Protein AF-X0TTX1-F1 (afdb_monomer_lite)

Organism: NCBI:txid412755

InterPro domains:
  IPR011045 Nitrous oxide reductase, N-terminal [SSF50974] (26-146)
  IPR011964 YVTN beta-propeller repeat [TIGR02276] (103-145)
  IPR015943 WD40/YVTN repeat-like-containing domain superfamily [G3DSA:2.130.10.10] (7-146)
  IPR051200 Multi-functional host-pathogen interaction and enzymatic activity protein [PTHR47197] (26-146)

Structure (mmCIF, N/CA/C/O backbone):
data_AF-X0TTX1-F1
#
_entry.id   AF-X0TTX1-F1
#
loop_
_atom_site.group_PDB
_atom_site.id
_atom_site.type_symbol
_atom_site.label_atom_id
_atom_site.label_alt_id
_atom_site.label_comp_id
_atom_site.label_asym_id
_atom_site.label_entity_id
_atom_site.label_seq_id
_atom_site.pdbx_PDB_ins_code
_atom_site.Cartn_x
_atom_site.Cartn_y
_atom_site.Cartn_z
_atom_site.occupancy
_atom_site.B_iso_or_equiv
_atom_site.auth_seq_id
_atom_site.auth_comp_id
_atom_site.auth_asym_id
_atom_site.auth_atom_id
_atom_site.pdbx_PDB_model_num
ATOM 1 N N . MET A 1 1 ? -33.472 54.114 81.944 1.00 47.56 1 MET A N 1
ATOM 2 C CA . MET A 1 1 ? -32.483 53.091 81.540 1.00 47.56 1 MET A CA 1
ATOM 3 C C . MET A 1 1 ? -33.074 52.284 80.393 1.00 47.56 1 MET A C 1
ATOM 5 O O . MET A 1 1 ? -33.965 51.485 80.643 1.00 47.56 1 MET A O 1
ATOM 9 N N . LYS A 1 2 ? -32.675 52.541 79.142 1.00 41.47 2 LYS A N 1
ATOM 10 C CA . LYS A 1 2 ? -33.008 51.685 77.991 1.00 41.47 2 LYS A CA 1
ATOM 11 C C . LYS A 1 2 ? -31.792 51.628 77.066 1.00 41.47 2 LYS A C 1
ATOM 13 O O . LYS A 1 2 ? -31.245 52.664 76.710 1.00 41.47 2 LYS A O 1
ATOM 18 N N . SER A 1 3 ? -31.359 50.399 76.811 1.00 39.56 3 SER A N 1
ATOM 19 C CA . SER A 1 3 ? -30.163 49.985 76.078 1.00 39.56 3 SER A CA 1
ATOM 20 C C . SER A 1 3 ? -30.459 49.856 74.577 1.00 39.56 3 SER A C 1
ATOM 22 O O . SER A 1 3 ? -31.577 49.501 74.207 1.00 39.56 3 SER A O 1
ATOM 24 N N . LEU A 1 4 ? -29.457 50.141 73.741 1.00 45.44 4 LEU A N 1
ATOM 25 C CA . LEU A 1 4 ? -29.436 49.922 72.291 1.00 45.44 4 LEU A CA 1
ATOM 26 C C . LEU A 1 4 ? -28.948 48.498 71.982 1.00 45.44 4 LEU A C 1
ATOM 28 O O . LEU A 1 4 ? -28.041 47.995 72.641 1.00 45.44 4 LEU A O 1
ATOM 32 N N . THR A 1 5 ? -29.484 47.867 70.940 1.00 48.44 5 THR A N 1
ATOM 33 C CA . THR A 1 5 ? -28.865 46.690 70.305 1.00 48.44 5 THR A CA 1
ATOM 34 C C . THR A 1 5 ? -29.208 46.682 68.816 1.00 48.44 5 THR A C 1
ATOM 36 O O . THR A 1 5 ? -30.375 46.756 68.439 1.00 48.44 5 THR A O 1
ATOM 39 N N . SER A 1 6 ? -28.170 46.666 67.977 1.00 42.75 6 SER A N 1
ATOM 40 C CA . SER A 1 6 ? -28.239 46.664 66.511 1.00 42.75 6 SER A CA 1
ATOM 41 C C . SER A 1 6 ? -28.724 45.321 65.961 1.00 42.75 6 SER A C 1
ATOM 43 O O . SER A 1 6 ? -28.370 44.274 66.497 1.00 42.75 6 SER A O 1
ATOM 45 N N . VAL A 1 7 ? -29.465 45.347 64.849 1.00 39.34 7 VAL A N 1
ATOM 46 C CA . VAL A 1 7 ? -29.840 44.151 64.075 1.00 39.34 7 VAL A CA 1
ATOM 47 C C . VAL A 1 7 ? -29.141 44.186 62.715 1.00 39.34 7 VAL A C 1
ATOM 49 O O . VAL A 1 7 ? -29.055 45.231 62.072 1.00 39.34 7 VAL A O 1
ATOM 52 N N . ALA A 1 8 ? -28.589 43.033 62.341 1.00 38.38 8 ALA A N 1
ATOM 53 C CA . ALA A 1 8 ? -27.710 42.791 61.206 1.00 38.38 8 ALA A CA 1
ATOM 54 C C . ALA A 1 8 ? -28.407 42.860 59.833 1.00 38.38 8 ALA A C 1
ATOM 56 O O . ALA A 1 8 ? -29.599 42.589 59.696 1.00 38.38 8 ALA A O 1
ATOM 57 N N . VAL A 1 9 ? -27.607 43.173 58.811 1.00 38.62 9 VAL A N 1
ATOM 58 C CA . VAL A 1 9 ? -27.956 43.137 57.386 1.00 38.62 9 VAL A CA 1
ATOM 59 C C . VAL A 1 9 ? -27.937 41.685 56.899 1.00 38.62 9 VAL A C 1
ATOM 61 O O . VAL A 1 9 ? -26.907 41.022 57.000 1.00 38.62 9 VAL A O 1
ATOM 64 N N . ALA A 1 10 ? -29.043 41.202 56.332 1.00 38.06 10 ALA A N 1
ATOM 65 C CA . ALA A 1 10 ? -29.069 39.975 55.537 1.00 38.06 10 ALA A CA 1
ATOM 66 C C . ALA A 1 10 ? -29.173 40.356 54.053 1.00 38.06 10 ALA A C 1
ATOM 68 O O . ALA A 1 10 ? -30.170 40.928 53.617 1.00 38.06 10 ALA A O 1
ATOM 69 N N . LEU A 1 11 ? -28.107 40.081 53.300 1.00 37.88 11 LEU A N 1
ATOM 70 C CA . LEU A 1 11 ? -28.007 40.319 51.863 1.00 37.88 11 LEU A CA 1
ATOM 71 C C . LEU A 1 11 ? -28.718 39.170 51.127 1.00 37.88 11 LEU A C 1
ATOM 73 O O . LEU A 1 11 ? -28.281 38.022 51.194 1.00 37.88 11 LEU A O 1
ATOM 77 N N . THR A 1 12 ? -29.833 39.459 50.462 1.00 42.81 12 THR A N 1
ATOM 78 C CA . THR A 1 12 ? -30.566 38.499 49.627 1.00 42.81 12 THR A CA 1
ATOM 79 C C . THR A 1 12 ? -29.818 38.260 48.314 1.00 42.81 12 THR A C 1
ATOM 81 O O . THR A 1 12 ? -29.568 39.182 47.541 1.00 42.81 12 THR A O 1
ATOM 84 N N . THR A 1 13 ? -29.444 37.009 48.056 1.00 42.66 13 THR A N 1
ATOM 85 C CA . THR A 1 13 ? -28.813 36.566 46.808 1.00 42.66 13 THR A CA 1
ATOM 86 C C . THR A 1 13 ? -29.834 36.544 45.667 1.00 42.66 13 THR A C 1
ATOM 88 O O . THR A 1 13 ? -30.881 35.906 45.767 1.00 42.66 13 THR A O 1
ATOM 91 N N . VAL A 1 14 ? -29.526 37.228 44.561 1.00 41.78 14 VAL A N 1
ATOM 92 C CA . VAL A 1 14 ? -30.321 37.204 43.324 1.00 41.78 14 VAL A CA 1
ATOM 93 C C . VAL A 1 14 ? -29.504 36.557 42.205 1.00 41.78 14 VAL A C 1
ATOM 95 O O . VAL A 1 14 ? -28.439 37.041 41.844 1.00 41.78 14 VAL A O 1
ATOM 98 N N . ALA A 1 15 ? -30.048 35.437 41.723 1.00 39.78 15 ALA A N 1
ATOM 99 C CA . ALA A 1 15 ? -29.971 34.829 40.393 1.00 39.78 15 ALA A CA 1
ATOM 100 C C . ALA A 1 15 ? -28.657 34.902 39.584 1.00 39.78 15 ALA A C 1
ATOM 102 O O . ALA A 1 15 ? -28.297 35.924 39.010 1.00 39.78 15 ALA A O 1
ATOM 103 N N . LEU A 1 16 ? -28.045 33.720 39.444 1.00 46.38 16 LEU A N 1
ATOM 104 C CA . LEU A 1 16 ? -27.602 33.105 38.186 1.00 46.38 16 LEU A CA 1
ATOM 105 C C . LEU A 1 16 ? -27.308 34.082 37.027 1.00 46.38 16 LEU A C 1
ATOM 107 O O . LEU A 1 16 ? -28.199 34.418 36.249 1.00 46.38 16 LEU A O 1
ATOM 111 N N . VAL A 1 17 ? -26.036 34.441 36.843 1.00 44.56 17 VAL A N 1
ATOM 112 C CA . VAL A 1 17 ? -25.547 34.855 35.523 1.00 44.56 17 VAL A CA 1
ATOM 113 C C . VAL A 1 17 ? -24.769 33.684 34.943 1.00 44.56 17 VAL A C 1
ATOM 115 O O . VAL A 1 17 ? -23.875 33.130 35.577 1.00 44.56 17 VAL A O 1
ATOM 118 N N . ALA A 1 18 ? -25.244 33.279 33.772 1.00 43.34 18 ALA A N 1
ATOM 119 C CA . ALA A 1 18 ? -24.929 32.087 33.015 1.00 43.34 18 ALA A CA 1
ATOM 120 C C . ALA A 1 18 ? -23.457 31.661 33.042 1.00 43.34 18 ALA A C 1
ATOM 122 O O . ALA A 1 18 ? -22.539 32.457 32.850 1.00 43.34 18 ALA A O 1
ATOM 123 N N . SER A 1 19 ? -23.276 30.347 33.175 1.00 51.94 19 SER A N 1
ATOM 124 C CA . SER A 1 19 ? -22.100 29.615 32.734 1.00 51.94 19 SER A CA 1
ATOM 125 C C . SER A 1 19 ? -21.726 30.037 31.314 1.00 51.94 19 SER A C 1
ATOM 127 O O . SER A 1 19 ? -22.314 29.571 30.343 1.00 51.94 19 SER A O 1
ATOM 129 N N . LEU A 1 20 ? -20.718 30.891 31.191 1.00 45.16 20 LEU A N 1
ATOM 130 C CA . LEU A 1 20 ? -19.905 30.951 29.990 1.00 45.16 20 LEU A CA 1
ATOM 131 C C . LEU A 1 20 ? -18.584 30.270 30.330 1.00 45.16 20 LEU A C 1
ATOM 133 O O . LEU A 1 20 ? -17.553 30.909 30.517 1.00 45.16 20 LEU A O 1
ATOM 137 N N . VAL A 1 21 ? -18.630 28.942 30.450 1.00 52.94 21 VAL A N 1
ATOM 138 C CA . VAL A 1 21 ? -17.424 28.166 30.176 1.00 52.94 21 VAL A CA 1
ATOM 139 C C . VAL A 1 21 ? -17.223 28.356 28.680 1.00 52.94 21 VAL A C 1
ATOM 141 O O . VAL A 1 21 ? -17.900 27.715 27.879 1.00 52.94 21 VAL A O 1
ATOM 144 N N . LEU A 1 22 ? -16.379 29.323 28.303 1.00 51.75 22 LEU A N 1
ATOM 145 C CA . LEU A 1 22 ? -15.793 29.332 26.971 1.00 51.75 22 LEU A CA 1
ATOM 146 C C . LEU A 1 22 ? -15.274 27.914 26.763 1.00 51.75 22 LEU A C 1
ATOM 148 O O . LEU A 1 22 ? -14.430 27.450 27.529 1.00 51.75 22 LEU A O 1
ATOM 152 N N . THR A 1 23 ? -15.845 27.208 25.794 1.00 57.31 23 THR A N 1
ATOM 153 C CA . THR A 1 23 ? -15.354 25.909 25.358 1.00 57.31 23 THR A CA 1
ATOM 154 C C . THR A 1 23 ? -13.871 26.076 25.074 1.00 57.31 23 THR A C 1
ATOM 156 O O . THR A 1 23 ? -13.499 26.722 24.093 1.00 57.31 23 THR A O 1
ATOM 159 N N . ALA A 1 24 ? -13.026 25.550 25.960 1.00 59.62 24 ALA A N 1
ATOM 160 C CA . ALA A 1 24 ? -11.633 25.342 25.641 1.00 59.62 24 ALA A CA 1
ATOM 161 C C . ALA A 1 24 ? -11.643 24.448 24.402 1.00 59.62 24 ALA A C 1
ATOM 163 O O . ALA A 1 24 ? -12.074 23.296 24.465 1.00 59.62 24 ALA A O 1
ATOM 164 N N . SER A 1 25 ? -11.266 25.014 23.257 1.00 66.88 25 SER A N 1
ATOM 165 C CA . SER A 1 25 ? -10.868 24.223 22.104 1.00 66.88 25 SER A CA 1
ATOM 166 C C . SER A 1 25 ? -9.688 23.399 22.592 1.00 66.88 25 SER A C 1
ATOM 168 O O . SER A 1 25 ? -8.589 23.935 22.714 1.00 66.88 25 SER A O 1
ATOM 170 N N . ALA A 1 26 ? -9.933 22.150 22.984 1.00 78.88 26 ALA A N 1
ATOM 171 C CA . ALA A 1 26 ? -8.867 21.252 23.384 1.00 78.88 26 ALA A CA 1
ATOM 172 C C . ALA A 1 26 ? -7.864 21.203 22.229 1.00 78.88 26 ALA A C 1
ATOM 174 O O . ALA A 1 26 ? -8.250 20.966 21.081 1.00 78.88 26 ALA A O 1
ATOM 175 N N . GLU A 1 27 ? -6.600 21.511 22.511 1.00 87.12 27 GLU A N 1
ATOM 176 C CA . GLU A 1 27 ? -5.562 21.393 21.497 1.00 87.12 27 GLU A CA 1
ATOM 177 C C . GLU A 1 27 ? -5.500 19.935 21.031 1.00 87.12 27 GLU A C 1
ATOM 179 O O . GLU A 1 27 ? -5.602 19.037 21.874 1.00 87.12 27 GLU A O 1
ATOM 184 N N . PRO A 1 28 ? -5.335 19.668 19.725 1.00 87.75 28 PRO A N 1
ATOM 185 C CA . PRO A 1 28 ? -5.141 18.311 19.242 1.00 87.75 28 PRO A CA 1
ATOM 186 C C . PRO A 1 28 ? -3.975 17.662 19.992 1.00 87.75 28 PRO A C 1
ATOM 188 O O . PRO A 1 28 ? -2.859 18.177 19.974 1.00 87.75 28 PRO A O 1
ATOM 191 N N . GLN A 1 29 ? -4.239 16.547 20.669 1.00 89.56 29 GLN A N 1
ATOM 192 C CA . GLN A 1 29 ? -3.216 15.752 21.342 1.00 89.56 29 GLN A CA 1
ATOM 193 C C . GLN A 1 29 ? -3.033 14.433 20.596 1.00 89.56 29 GLN A C 1
ATOM 195 O O . GLN A 1 29 ? -4.000 13.852 20.100 1.00 89.56 29 GLN A O 1
ATOM 200 N N . VAL A 1 30 ? -1.795 13.941 20.555 1.00 91.56 30 VAL A N 1
ATOM 201 C CA . VAL A 1 30 ? -1.524 12.554 20.168 1.00 91.56 30 VAL A CA 1
ATOM 202 C C . VAL A 1 30 ? -2.058 11.661 21.283 1.00 91.56 30 VAL A C 1
ATOM 204 O O . VAL A 1 30 ? -1.590 11.741 22.416 1.00 91.56 30 VAL A O 1
ATOM 207 N N . ILE A 1 31 ? -3.064 10.847 20.969 1.00 90.75 31 ILE A N 1
ATOM 208 C CA . ILE A 1 31 ? -3.695 9.941 21.941 1.00 90.75 31 ILE A CA 1
ATOM 209 C C . ILE A 1 31 ? -3.088 8.539 21.917 1.00 90.75 31 ILE A C 1
ATOM 211 O O . ILE A 1 31 ? -3.181 7.824 22.909 1.00 90.75 31 ILE A O 1
ATOM 215 N N . ASP A 1 32 ? -2.481 8.159 20.793 1.00 91.69 32 ASP A N 1
ATOM 216 C CA . ASP A 1 32 ? -1.845 6.863 20.598 1.00 91.69 32 ASP A CA 1
ATOM 217 C C . ASP A 1 32 ? -0.850 6.930 19.430 1.00 91.69 32 ASP A C 1
ATOM 219 O O . ASP A 1 32 ? -0.934 7.820 18.578 1.00 91.69 32 ASP A O 1
ATOM 223 N N . THR A 1 33 ? 0.103 6.002 19.395 1.00 92.06 33 THR A N 1
ATOM 224 C CA . THR A 1 33 ? 1.055 5.828 18.293 1.00 92.06 33 THR A CA 1
ATOM 225 C C . THR A 1 33 ? 1.092 4.371 17.871 1.00 92.06 33 THR A C 1
ATOM 227 O O . THR A 1 33 ? 1.447 3.497 18.656 1.00 92.06 33 THR A O 1
ATOM 230 N N . ILE A 1 34 ? 0.804 4.122 16.596 1.00 94.44 34 ILE A N 1
ATOM 231 C CA . ILE A 1 34 ? 0.953 2.797 15.996 1.00 94.44 34 ILE A CA 1
ATOM 232 C C . ILE A 1 34 ? 2.359 2.708 15.413 1.00 94.44 34 ILE A C 1
ATOM 234 O O . ILE A 1 34 ? 2.705 3.465 14.506 1.00 94.44 34 ILE A O 1
ATOM 238 N N . THR A 1 35 ? 3.175 1.805 15.952 1.00 92.25 35 THR A N 1
ATOM 239 C CA . THR A 1 35 ? 4.532 1.558 15.454 1.00 92.25 35 THR A CA 1
ATOM 240 C C . THR A 1 35 ? 4.541 0.425 14.430 1.00 92.25 35 THR A C 1
ATOM 242 O O . THR A 1 35 ? 3.857 -0.582 14.608 1.00 92.25 35 THR A O 1
ATOM 245 N N . LEU A 1 36 ? 5.338 0.586 13.371 1.00 94.75 36 LEU A N 1
ATOM 246 C CA . LEU A 1 36 ? 5.681 -0.479 12.421 1.00 94.75 36 LEU A CA 1
ATOM 247 C C . LEU A 1 36 ? 7.052 -1.102 12.751 1.00 94.75 36 LEU A C 1
ATOM 249 O O . LEU A 1 36 ? 7.701 -1.674 11.886 1.00 94.75 36 LEU A O 1
ATOM 253 N N . GLY A 1 37 ? 7.519 -0.969 13.996 1.00 90.88 37 GLY A N 1
ATOM 254 C CA . GLY A 1 37 ? 8.881 -1.340 14.381 1.00 90.88 37 GLY A CA 1
ATOM 255 C C . GLY A 1 37 ? 9.892 -0.274 13.955 1.00 90.88 37 GLY A C 1
ATOM 256 O O . GLY A 1 37 ? 9.624 0.919 14.091 1.00 90.88 37 GLY A O 1
ATOM 257 N N . GLU A 1 38 ? 11.046 -0.714 13.451 1.00 92.75 38 GLU A N 1
ATOM 258 C CA . GLU A 1 38 ? 12.116 0.156 12.928 1.00 92.75 38 GLU A CA 1
ATOM 259 C C . GLU A 1 38 ? 11.890 0.555 11.452 1.00 92.75 38 GLU A C 1
ATOM 261 O O . GLU A 1 38 ? 12.700 1.268 10.851 1.00 92.75 38 GLU A O 1
ATOM 266 N N . ASP A 1 39 ? 10.783 0.101 10.860 1.00 94.56 39 ASP A N 1
ATOM 267 C CA . ASP A 1 39 ? 10.446 0.349 9.466 1.00 94.56 39 ASP A CA 1
ATOM 268 C C . ASP A 1 39 ? 10.095 1.809 9.188 1.00 94.56 39 ASP A C 1
ATOM 270 O O . ASP A 1 3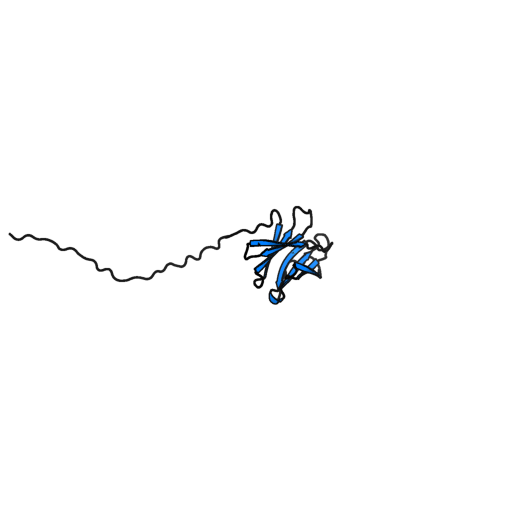9 ? 9.663 2.574 10.052 1.00 94.56 39 ASP A O 1
ATOM 274 N N . ILE A 1 40 ? 10.260 2.200 7.924 1.00 94.12 40 ILE A N 1
ATOM 275 C CA . ILE A 1 40 ? 10.113 3.594 7.502 1.00 94.12 40 ILE A CA 1
ATOM 276 C C . ILE A 1 40 ? 8.768 3.766 6.783 1.00 94.12 40 ILE A C 1
ATOM 278 O O . ILE A 1 40 ? 8.668 3.383 5.612 1.00 94.12 40 ILE A O 1
ATOM 282 N N . PRO A 1 41 ? 7.737 4.355 7.421 1.00 96.12 41 PRO A N 1
ATOM 283 C CA . PRO A 1 41 ? 6.489 4.699 6.748 1.00 96.12 41 PRO A CA 1
ATOM 284 C C . PRO A 1 41 ? 6.666 5.923 5.835 1.00 96.12 41 PRO A C 1
ATOM 286 O O . PRO A 1 41 ? 7.383 6.868 6.163 1.00 96.12 41 PRO A O 1
ATOM 289 N N . TYR A 1 42 ? 5.970 5.936 4.697 1.00 95.38 42 TYR A N 1
ATOM 290 C CA . TYR A 1 42 ? 5.997 7.042 3.728 1.00 95.38 42 TYR A CA 1
ATOM 291 C C . TYR A 1 42 ? 4.674 7.793 3.608 1.00 95.38 42 TYR A C 1
ATOM 293 O O . TYR A 1 42 ? 4.660 9.020 3.521 1.00 95.38 42 TYR A O 1
ATOM 301 N N . ASN A 1 43 ? 3.561 7.069 3.523 1.00 97.56 43 ASN A N 1
ATOM 302 C CA . ASN A 1 43 ? 2.249 7.632 3.236 1.00 97.56 43 ASN A CA 1
ATOM 303 C C . ASN A 1 43 ? 1.152 6.739 3.823 1.00 97.56 43 ASN A C 1
ATOM 305 O O . ASN A 1 43 ? 1.408 5.581 4.152 1.00 97.56 43 ASN A O 1
ATOM 309 N N . VAL A 1 44 ? -0.054 7.286 3.966 1.00 97.94 44 VAL A N 1
ATOM 310 C CA . VAL A 1 44 ? -1.174 6.634 4.642 1.00 97.94 44 VAL A CA 1
ATOM 311 C C . VAL A 1 44 ? -2.497 6.977 3.965 1.00 97.94 44 VAL A C 1
ATOM 313 O O . VAL A 1 44 ? -2.723 8.120 3.571 1.00 97.94 44 VAL A O 1
ATOM 316 N N . ALA A 1 45 ? -3.394 6.000 3.870 1.00 98.44 45 ALA A N 1
ATOM 317 C CA . ALA A 1 45 ? -4.776 6.205 3.453 1.00 98.44 45 ALA A CA 1
ATOM 318 C C . ALA A 1 45 ? -5.720 5.317 4.269 1.00 98.44 45 ALA A C 1
ATOM 320 O O . ALA A 1 45 ? -5.377 4.191 4.617 1.00 98.44 45 ALA A O 1
ATOM 321 N N . ALA A 1 46 ? -6.919 5.813 4.567 1.00 98.31 46 ALA A N 1
ATOM 322 C CA . ALA A 1 46 ? -7.921 5.088 5.341 1.00 98.31 46 ALA A CA 1
ATOM 323 C C . ALA A 1 46 ? -9.109 4.684 4.463 1.00 98.31 46 ALA A C 1
ATOM 325 O O . ALA A 1 46 ? -9.567 5.470 3.631 1.00 98.31 46 ALA A O 1
ATOM 326 N N . ASN A 1 47 ? -9.643 3.487 4.695 1.00 98.38 47 ASN A N 1
ATOM 327 C CA . ASN A 1 47 ? -10.961 3.088 4.235 1.00 98.38 47 ASN A CA 1
ATOM 328 C C . ASN A 1 47 ? -11.964 3.180 5.401 1.00 98.38 47 ASN A C 1
ATOM 330 O O . ASN A 1 47 ? -12.035 2.264 6.226 1.00 98.38 47 ASN A O 1
ATOM 334 N N . PRO A 1 48 ? -12.782 4.245 5.473 1.00 96.69 48 PRO A N 1
ATOM 335 C CA . PRO A 1 48 ? -13.747 4.407 6.557 1.00 96.69 48 PRO A CA 1
ATOM 336 C C . PRO A 1 48 ? -14.889 3.379 6.521 1.00 96.69 48 PRO A C 1
ATOM 338 O O . PRO A 1 48 ? -15.596 3.240 7.513 1.00 96.69 48 PRO A O 1
ATOM 341 N N . GLN A 1 49 ? -15.097 2.659 5.410 1.00 97.88 49 GLN A N 1
ATOM 342 C CA . GLN A 1 49 ? -16.127 1.615 5.328 1.00 97.88 49 GLN A CA 1
ATOM 343 C C . GLN A 1 49 ? -15.674 0.288 5.952 1.00 97.88 49 GLN A C 1
ATOM 345 O O . GLN A 1 49 ? -16.519 -0.509 6.352 1.00 97.88 49 GLN A O 1
ATOM 350 N N . THR A 1 50 ? -14.362 0.052 6.053 1.00 97.81 50 THR A N 1
ATOM 351 C CA . THR A 1 50 ? -13.796 -1.195 6.595 1.00 97.81 50 THR A CA 1
ATOM 352 C C . THR A 1 50 ? -12.998 -0.998 7.885 1.00 97.81 50 THR A C 1
ATOM 354 O O . THR A 1 50 ? -12.560 -1.986 8.463 1.00 97.81 50 THR A O 1
ATOM 357 N N . ASN A 1 51 ? -12.826 0.246 8.357 1.00 97.62 51 ASN A N 1
ATOM 358 C CA . ASN A 1 51 ? -11.936 0.609 9.474 1.00 97.62 51 ASN A CA 1
ATOM 359 C C . ASN A 1 51 ? -10.478 0.168 9.261 1.00 97.62 51 ASN A C 1
ATOM 361 O O . ASN A 1 51 ? -9.744 -0.075 10.217 1.00 97.62 51 ASN A O 1
ATOM 365 N N . LEU A 1 52 ? -10.055 0.059 8.000 1.00 98.44 52 LEU A N 1
ATOM 366 C CA . LEU A 1 52 ? -8.680 -0.275 7.662 1.00 98.44 52 LEU A CA 1
ATOM 367 C C . LEU A 1 52 ? -7.902 0.982 7.290 1.00 98.44 52 LEU A C 1
ATOM 369 O O . LEU A 1 52 ? -8.374 1.834 6.536 1.00 98.44 52 LEU A O 1
ATOM 373 N N . VAL A 1 53 ? -6.683 1.072 7.798 1.00 98.50 53 VAL A N 1
ATOM 374 C CA . VAL A 1 53 ? -5.686 2.074 7.440 1.00 98.50 53 VAL A CA 1
ATOM 375 C C . VAL A 1 53 ? -4.545 1.359 6.734 1.00 98.50 53 VAL A C 1
ATOM 377 O O . VAL A 1 53 ? -4.035 0.352 7.212 1.00 98.50 53 VAL A O 1
ATOM 380 N N . TYR A 1 54 ? -4.144 1.880 5.585 1.00 98.62 54 TYR A N 1
ATOM 381 C CA . TYR A 1 54 ? -3.083 1.328 4.762 1.00 98.62 54 TYR A CA 1
ATOM 382 C C . TYR A 1 54 ? -1.896 2.281 4.783 1.00 98.62 54 TYR A C 1
ATOM 384 O O . TYR A 1 54 ? -2.055 3.464 4.476 1.00 98.62 54 TYR A O 1
ATOM 392 N N . VAL A 1 55 ? -0.715 1.776 5.130 1.00 98.56 55 VAL A N 1
ATOM 393 C CA . VAL A 1 55 ? 0.521 2.563 5.214 1.00 98.56 55 VAL A CA 1
ATOM 394 C C . VAL A 1 55 ? 1.556 1.966 4.281 1.00 98.56 55 VAL A C 1
ATOM 396 O O . VAL A 1 55 ? 1.928 0.809 4.424 1.00 98.56 55 VAL A O 1
ATOM 399 N N . THR A 1 56 ? 2.055 2.748 3.334 1.00 97.81 56 THR A N 1
ATOM 400 C CA . THR A 1 56 ? 3.208 2.335 2.527 1.00 97.81 56 THR A CA 1
ATOM 401 C C . THR A 1 56 ? 4.471 2.464 3.362 1.00 97.81 56 THR A C 1
ATOM 403 O O . THR A 1 56 ? 4.728 3.552 3.887 1.00 97.81 56 THR A O 1
ATOM 406 N N . ALA A 1 57 ? 5.272 1.410 3.446 1.00 96.25 57 ALA A N 1
ATOM 407 C CA . ALA A 1 57 ? 6.471 1.384 4.269 1.00 96.25 57 ALA A CA 1
ATOM 408 C C . ALA A 1 57 ? 7.634 0.664 3.579 1.00 96.25 57 ALA A C 1
ATOM 410 O O . ALA A 1 57 ? 7.459 -0.072 2.603 1.00 96.25 57 ALA A O 1
ATOM 411 N N . ARG A 1 58 ? 8.840 0.919 4.086 1.00 93.56 58 ARG A N 1
ATOM 412 C CA . ARG A 1 58 ? 10.056 0.177 3.761 1.00 93.56 58 ARG A CA 1
ATOM 413 C C . ARG A 1 58 ? 10.419 -0.729 4.925 1.00 93.56 58 ARG A C 1
ATOM 415 O O . ARG A 1 58 ? 10.580 -0.219 6.031 1.00 93.56 58 ARG A O 1
ATOM 422 N N . ASP A 1 59 ? 10.643 -1.999 4.615 1.00 93.25 59 ASP A N 1
ATOM 423 C CA . ASP A 1 59 ? 11.236 -2.961 5.539 1.00 93.25 59 ASP A CA 1
ATOM 424 C C . ASP A 1 59 ? 12.749 -2.706 5.604 1.00 93.25 59 ASP A C 1
ATOM 426 O O . ASP A 1 59 ? 13.449 -2.754 4.580 1.00 93.25 59 ASP A O 1
ATOM 430 N N . VAL A 1 60 ? 13.249 -2.322 6.779 1.00 90.88 60 VAL A N 1
ATOM 431 C CA . VAL A 1 60 ? 14.679 -2.024 6.963 1.00 90.88 60 VAL A CA 1
ATOM 432 C C . VAL A 1 60 ? 15.510 -3.273 7.251 1.00 90.88 60 VAL A C 1
ATOM 434 O O . VAL A 1 60 ? 16.707 -3.275 6.945 1.00 90.88 60 VAL A O 1
ATOM 437 N N . ASP A 1 61 ? 14.880 -4.335 7.750 1.00 90.12 61 ASP A N 1
ATOM 438 C CA . ASP A 1 61 ? 15.528 -5.574 8.177 1.00 90.12 61 ASP A CA 1
ATOM 439 C C . ASP A 1 61 ? 15.649 -6.589 7.028 1.00 90.12 61 ASP A C 1
ATOM 441 O O . ASP A 1 61 ? 16.639 -7.321 6.939 1.00 90.12 61 ASP A O 1
ATOM 445 N N . ALA A 1 62 ? 14.703 -6.593 6.084 1.00 84.94 62 ALA A N 1
ATOM 446 C CA . ALA A 1 62 ? 14.714 -7.461 4.901 1.00 84.94 62 ALA A CA 1
ATOM 447 C C . ALA A 1 62 ? 15.724 -7.034 3.816 1.00 84.94 62 ALA A C 1
ATOM 449 O O . ALA A 1 62 ? 15.887 -7.710 2.796 1.00 84.94 62 ALA A O 1
ATOM 450 N N . GLY A 1 63 ? 16.440 -5.931 4.037 1.00 76.06 63 GLY A N 1
ATOM 451 C CA . GLY A 1 63 ? 17.498 -5.440 3.163 1.00 76.06 63 GLY A CA 1
ATOM 452 C C . GLY A 1 63 ? 17.080 -4.281 2.258 1.00 76.06 63 GLY A C 1
ATOM 453 O O . GLY A 1 63 ? 15.991 -3.711 2.329 1.00 76.06 63 GLY A O 1
ATOM 454 N N . ALA A 1 64 ? 18.011 -3.845 1.410 1.00 75.81 64 ALA A N 1
ATOM 455 C CA . ALA A 1 64 ? 17.789 -2.678 0.567 1.00 75.81 64 ALA A CA 1
ATOM 456 C C . ALA A 1 64 ? 16.706 -2.947 -0.489 1.00 75.81 64 ALA A C 1
ATOM 458 O O . ALA A 1 64 ? 16.848 -3.833 -1.326 1.00 75.81 64 ALA A O 1
ATOM 459 N N . GLY A 1 65 ? 15.668 -2.107 -0.498 1.00 78.75 65 GLY A N 1
ATOM 460 C CA . GLY A 1 65 ? 14.669 -2.087 -1.564 1.00 78.75 65 GLY A CA 1
ATOM 461 C C . GLY A 1 65 ? 13.440 -2.970 -1.342 1.00 78.75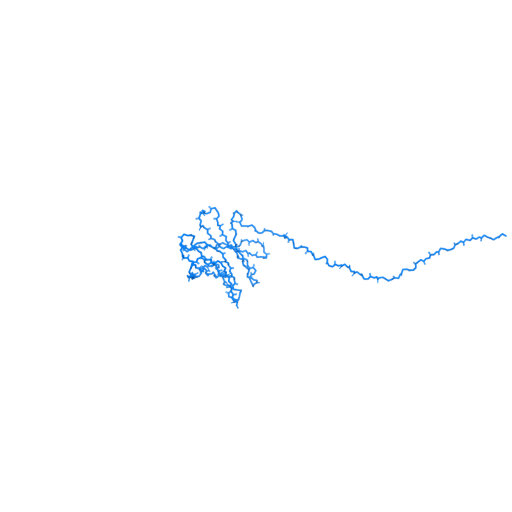 65 GLY A C 1
ATOM 462 O O . GLY A 1 65 ? 12.691 -3.165 -2.301 1.00 78.75 65 GLY A O 1
ATOM 463 N N . VAL A 1 66 ? 13.226 -3.472 -0.121 1.00 89.25 66 VAL A N 1
ATOM 464 C CA . VAL A 1 66 ? 12.002 -4.189 0.256 1.00 89.25 66 VAL A CA 1
ATOM 465 C C . VAL A 1 66 ? 10.966 -3.192 0.766 1.00 89.25 66 VAL A C 1
ATOM 467 O O . VAL A 1 66 ? 11.211 -2.428 1.698 1.00 89.25 66 VAL A O 1
ATOM 470 N N . TYR A 1 67 ? 9.808 -3.174 0.116 1.00 93.50 67 TYR A N 1
ATOM 471 C CA . TYR A 1 67 ? 8.720 -2.257 0.421 1.00 93.50 67 TYR A CA 1
ATOM 472 C C . TYR A 1 67 ? 7.392 -2.997 0.431 1.00 93.50 67 TYR A C 1
ATOM 474 O O . TYR A 1 67 ? 7.187 -3.969 -0.301 1.00 93.50 67 TYR A O 1
ATOM 482 N N . TYR A 1 68 ? 6.472 -2.495 1.239 1.00 96.00 68 TYR A N 1
ATOM 483 C CA . TYR A 1 68 ? 5.201 -3.148 1.483 1.00 96.00 68 TYR A CA 1
ATOM 484 C C . TYR A 1 68 ? 4.109 -2.131 1.832 1.00 96.00 68 TYR A C 1
ATOM 486 O O . TYR A 1 68 ? 4.361 -0.930 1.980 1.00 96.00 68 TYR A O 1
ATOM 494 N N . VAL A 1 69 ? 2.879 -2.624 1.961 1.00 98.25 69 VAL A N 1
ATOM 495 C CA . VAL A 1 69 ? 1.768 -1.899 2.582 1.00 98.25 69 VAL A CA 1
ATOM 496 C C . VAL A 1 69 ? 1.392 -2.585 3.891 1.00 98.25 69 VAL A C 1
ATOM 498 O O . VAL A 1 69 ? 0.998 -3.749 3.882 1.00 98.25 69 VAL A O 1
ATOM 501 N N . ALA A 1 70 ? 1.521 -1.880 5.012 1.00 98.44 70 ALA A N 1
ATOM 502 C CA . ALA A 1 70 ? 0.961 -2.310 6.286 1.00 98.44 70 ALA A CA 1
ATOM 503 C C . ALA A 1 70 ? -0.553 -2.095 6.254 1.00 98.44 70 ALA A C 1
ATOM 505 O O . ALA A 1 70 ? -1.014 -1.024 5.852 1.00 98.44 70 ALA A O 1
ATOM 506 N N . VAL A 1 71 ? -1.315 -3.083 6.704 1.00 98.62 71 VAL A N 1
ATOM 507 C CA . VAL A 1 71 ? -2.757 -2.975 6.924 1.00 98.62 71 VAL A CA 1
ATOM 508 C C . VAL A 1 71 ? -2.983 -2.904 8.419 1.00 98.62 71 VAL A C 1
ATOM 510 O O . VAL A 1 71 ? -2.569 -3.794 9.155 1.00 98.62 71 VAL A O 1
ATOM 513 N N . ILE A 1 72 ? -3.623 -1.837 8.866 1.00 98.62 72 ILE A N 1
ATOM 514 C CA . ILE A 1 72 ? -3.880 -1.539 10.267 1.00 98.62 72 ILE A CA 1
ATOM 515 C C . ILE A 1 72 ? -5.388 -1.531 10.471 1.00 98.62 72 ILE A C 1
ATOM 517 O O . ILE A 1 72 ? -6.110 -0.857 9.742 1.00 98.62 72 ILE A O 1
ATOM 521 N N . ASP A 1 73 ? -5.863 -2.250 11.478 1.00 97.44 73 ASP A N 1
ATOM 522 C CA . ASP A 1 73 ? -7.239 -2.121 11.947 1.00 97.44 73 ASP A CA 1
ATOM 523 C C . ASP A 1 73 ? -7.321 -0.940 12.920 1.00 97.44 73 ASP A C 1
ATOM 525 O O . ASP A 1 73 ? -6.770 -0.992 14.019 1.00 97.44 73 ASP A O 1
ATOM 529 N N . SER A 1 74 ? -8.017 0.130 12.531 1.00 95.50 74 SER A N 1
ATOM 530 C CA . SER A 1 74 ? -8.124 1.349 13.339 1.00 95.50 74 SER A CA 1
ATOM 531 C C . SER A 1 74 ? -9.048 1.207 14.549 1.00 95.50 74 SER A C 1
ATOM 533 O O . SER A 1 74 ? -9.133 2.124 15.360 1.00 95.50 74 SER A O 1
ATOM 535 N N . SER A 1 75 ? -9.779 0.095 14.673 1.00 95.44 75 S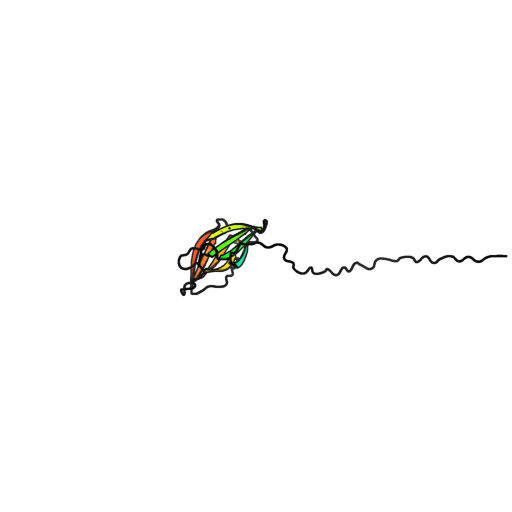ER A N 1
ATOM 536 C CA . SER A 1 75 ? -10.562 -0.210 15.873 1.00 95.44 75 SER A CA 1
ATOM 537 C C . SER A 1 75 ? -9.712 -0.828 16.984 1.00 95.44 75 SER A C 1
ATOM 539 O O . SER A 1 75 ? -10.047 -0.690 18.160 1.00 95.44 75 SER A O 1
ATOM 541 N N . THR A 1 76 ? -8.603 -1.480 16.620 1.00 95.69 76 THR A N 1
ATOM 542 C CA . THR A 1 76 ? -7.699 -2.150 17.568 1.00 95.69 76 THR A CA 1
ATOM 543 C C . THR A 1 76 ? -6.280 -1.589 17.572 1.00 95.69 76 THR A C 1
ATOM 545 O O . THR A 1 76 ? -5.484 -1.993 18.414 1.00 95.69 76 THR A O 1
ATOM 548 N N . ASN A 1 77 ? -5.969 -0.663 16.661 1.00 95.31 77 ASN A N 1
ATOM 549 C CA . ASN A 1 77 ? -4.644 -0.081 16.437 1.00 95.31 77 ASN A CA 1
ATOM 550 C C . ASN A 1 77 ? -3.544 -1.119 16.149 1.00 95.31 77 ASN A C 1
ATOM 552 O O . ASN A 1 77 ? -2.359 -0.848 16.336 1.00 95.31 77 ASN A O 1
ATOM 556 N N . ASN A 1 78 ? -3.924 -2.299 15.652 1.00 96.31 78 ASN A N 1
ATOM 557 C CA . ASN A 1 78 ? -2.997 -3.382 15.343 1.00 96.31 78 ASN A CA 1
ATOM 558 C C . ASN A 1 78 ? -2.734 -3.484 13.842 1.00 96.31 78 ASN A C 1
ATOM 560 O O . ASN A 1 78 ? -3.655 -3.378 13.030 1.00 96.31 78 ASN A O 1
ATOM 564 N N . VAL A 1 79 ? -1.487 -3.790 13.483 1.00 97.81 79 VAL A N 1
ATOM 565 C CA . VAL A 1 79 ? -1.143 -4.258 12.136 1.00 97.81 79 VAL A CA 1
ATOM 566 C C . VAL A 1 79 ? -1.719 -5.665 11.961 1.00 97.81 79 VAL A C 1
ATOM 568 O O . VAL A 1 79 ? -1.354 -6.588 12.686 1.00 97.81 79 VAL A O 1
ATOM 571 N N . THR A 1 80 ? -2.640 -5.831 11.018 1.00 97.56 80 THR A N 1
ATOM 572 C CA . THR A 1 80 ? -3.339 -7.095 10.745 1.00 97.56 80 THR A CA 1
ATOM 573 C C . THR A 1 80 ? -2.795 -7.825 9.523 1.00 97.56 80 THR A C 1
ATOM 575 O O . THR A 1 80 ? -2.976 -9.038 9.413 1.00 97.56 80 THR A O 1
ATOM 578 N N . ALA A 1 81 ? -2.111 -7.121 8.618 1.00 97.75 81 ALA A N 1
ATOM 579 C CA . ALA A 1 81 ? -1.441 -7.725 7.473 1.00 97.75 81 ALA A CA 1
ATOM 580 C C . ALA A 1 81 ? -0.284 -6.863 6.952 1.00 97.75 81 ALA A C 1
ATOM 582 O O . ALA A 1 81 ? -0.248 -5.648 7.143 1.00 97.75 81 ALA A O 1
ATOM 583 N N . THR A 1 82 ? 0.612 -7.516 6.216 1.00 96.81 82 THR A N 1
ATOM 584 C CA . THR A 1 82 ? 1.702 -6.902 5.455 1.00 96.81 82 THR A CA 1
ATOM 585 C C . THR A 1 82 ? 1.573 -7.364 4.011 1.00 96.81 82 THR A C 1
ATOM 587 O O . THR A 1 82 ? 1.581 -8.565 3.745 1.00 96.81 82 THR A O 1
ATOM 590 N N . ILE A 1 83 ? 1.427 -6.423 3.079 1.00 97.56 83 ILE A N 1
ATOM 591 C CA . ILE A 1 83 ? 1.242 -6.707 1.653 1.00 97.56 83 ILE A CA 1
ATOM 592 C C . ILE A 1 83 ? 2.552 -6.407 0.920 1.00 97.56 83 ILE A C 1
ATOM 594 O O . ILE A 1 83 ? 2.888 -5.229 0.759 1.00 97.56 83 ILE A O 1
ATOM 598 N N . PRO A 1 84 ? 3.298 -7.427 0.467 1.00 94.75 84 PRO A N 1
ATOM 599 C CA . PRO A 1 84 ? 4.533 -7.209 -0.272 1.00 94.75 84 PRO A CA 1
ATOM 600 C C . PRO A 1 84 ? 4.246 -6.562 -1.633 1.00 94.75 84 PRO A C 1
ATOM 602 O O . PRO A 1 84 ? 3.337 -6.977 -2.356 1.00 94.75 84 PRO A O 1
ATOM 605 N N . ILE A 1 85 ? 5.036 -5.550 -2.004 1.00 93.12 85 ILE A N 1
ATOM 606 C CA . ILE A 1 85 ? 4.966 -4.910 -3.324 1.00 93.12 85 ILE A CA 1
ATOM 607 C C . ILE A 1 85 ? 6.172 -5.355 -4.149 1.00 93.12 85 ILE A C 1
ATOM 609 O O . ILE A 1 85 ? 7.192 -4.676 -4.261 1.00 93.12 85 ILE A O 1
ATOM 613 N N . GLU A 1 86 ? 6.037 -6.535 -4.746 1.00 81.31 86 GLU A N 1
ATOM 614 C CA . GLU A 1 86 ? 7.124 -7.231 -5.432 1.00 81.31 86 GLU A CA 1
ATOM 615 C C . GLU A 1 86 ? 6.865 -7.313 -6.937 1.00 81.31 86 GLU A C 1
ATOM 617 O O . GLU A 1 86 ? 6.423 -8.324 -7.475 1.00 81.31 86 GLU A O 1
ATOM 622 N N . ASN A 1 87 ? 7.171 -6.233 -7.655 1.00 72.44 87 ASN A N 1
ATOM 623 C CA . ASN A 1 87 ? 7.096 -6.215 -9.118 1.00 72.44 87 ASN A CA 1
ATOM 624 C C . ASN A 1 87 ? 8.483 -6.160 -9.764 1.00 72.44 87 ASN A C 1
ATOM 626 O O . ASN A 1 87 ? 8.689 -5.412 -10.715 1.00 72.44 87 ASN A O 1
ATOM 630 N N . GLY A 1 88 ? 9.461 -6.892 -9.217 1.00 70.69 88 GLY A N 1
ATOM 631 C CA . GLY A 1 88 ? 10.845 -6.954 -9.708 1.00 70.69 88 GLY A CA 1
ATOM 632 C C . GLY A 1 88 ? 11.524 -5.581 -9.813 1.00 70.69 88 GLY A C 1
ATOM 633 O O . GLY A 1 88 ? 12.284 -5.180 -8.943 1.00 70.69 88 GLY A O 1
ATOM 634 N N . THR A 1 89 ? 11.234 -4.848 -10.889 1.00 66.31 89 THR A N 1
ATOM 635 C CA . THR A 1 89 ? 11.668 -3.469 -11.130 1.00 66.31 89 THR A CA 1
ATOM 636 C C . THR A 1 89 ? 10.859 -2.389 -10.401 1.00 66.31 89 THR A C 1
ATOM 638 O O . THR A 1 89 ? 11.411 -1.317 -10.177 1.00 66.31 89 THR A O 1
ATOM 641 N N . LEU A 1 90 ? 9.587 -2.604 -10.049 1.00 70.75 90 LEU A N 1
ATOM 642 C CA . LEU A 1 90 ? 8.731 -1.572 -9.435 1.00 70.75 90 LEU A CA 1
ATOM 643 C C . LEU A 1 90 ? 8.445 -1.875 -7.965 1.00 70.75 90 LEU A C 1
ATOM 645 O O . LEU A 1 90 ? 7.339 -2.272 -7.608 1.00 70.75 90 LEU A O 1
ATOM 649 N N . SER A 1 91 ? 9.454 -1.698 -7.115 1.00 78.25 91 SER A N 1
ATOM 650 C CA . SER A 1 91 ? 9.329 -1.979 -5.682 1.00 78.25 91 SER A CA 1
ATOM 651 C C . SER A 1 91 ? 9.213 -0.732 -4.810 1.00 78.25 91 SER A C 1
ATOM 653 O O . SER A 1 91 ? 8.675 -0.833 -3.722 1.00 78.25 91 SER A O 1
ATOM 655 N N . HIS A 1 92 ? 9.635 0.463 -5.243 1.00 90.12 92 HIS A N 1
ATOM 656 C CA . HIS A 1 92 ? 9.576 1.642 -4.367 1.00 90.12 92 HIS A CA 1
ATOM 657 C C . HIS A 1 92 ? 8.147 2.162 -4.235 1.00 90.12 92 HIS A C 1
ATOM 659 O O . HIS A 1 92 ? 7.653 2.827 -5.147 1.00 90.12 92 HIS A O 1
ATOM 665 N N . VAL A 1 93 ? 7.508 1.899 -3.097 1.00 93.88 93 VAL A N 1
ATOM 666 C CA . VAL A 1 93 ? 6.191 2.452 -2.759 1.00 93.88 93 VAL A CA 1
ATOM 667 C C . VAL A 1 93 ? 6.292 3.937 -2.420 1.00 93.88 93 VAL A C 1
ATOM 669 O O . VAL A 1 93 ? 7.282 4.396 -1.846 1.00 93.88 93 VAL A O 1
ATOM 672 N N . ARG A 1 94 ? 5.273 4.705 -2.807 1.00 93.94 94 ARG A N 1
ATOM 673 C CA . ARG A 1 94 ? 5.207 6.149 -2.569 1.00 93.94 94 ARG A CA 1
ATOM 674 C C . ARG A 1 94 ? 3.830 6.564 -2.052 1.00 93.94 94 ARG A C 1
ATOM 676 O O . ARG A 1 94 ? 3.515 6.295 -0.903 1.00 93.94 94 ARG A O 1
ATOM 683 N N . GLY A 1 95 ? 3.024 7.251 -2.860 1.00 96.44 95 GLY A N 1
ATOM 684 C CA . GLY A 1 95 ? 1.658 7.611 -2.494 1.00 96.44 95 GLY A CA 1
ATOM 685 C C . GLY A 1 95 ? 0.726 6.404 -2.482 1.00 96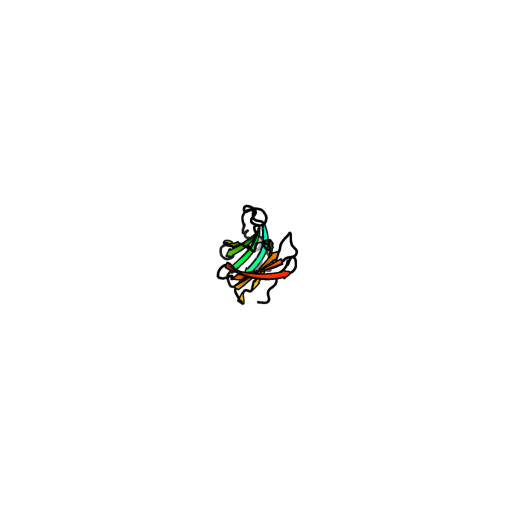.44 95 GLY A C 1
ATOM 686 O O . GLY A 1 95 ? 0.937 5.433 -3.209 1.00 96.44 95 GLY A O 1
ATO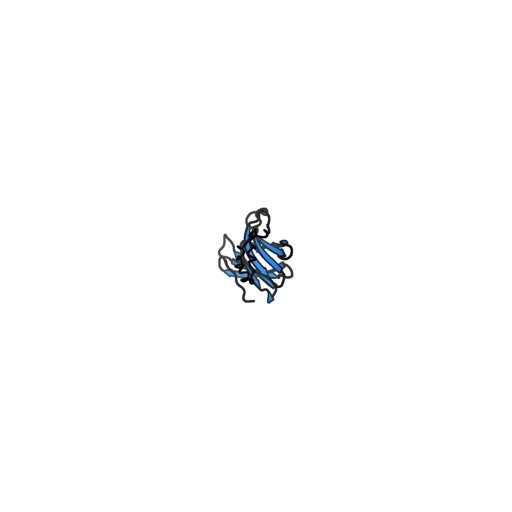M 687 N N . ILE A 1 96 ? -0.330 6.501 -1.684 1.00 98.56 96 ILE A N 1
ATOM 688 C CA . ILE A 1 96 ? -1.386 5.499 -1.570 1.00 98.56 96 ILE A CA 1
ATOM 689 C C . ILE A 1 96 ? -2.747 6.191 -1.554 1.00 98.56 96 ILE A C 1
ATOM 691 O O . ILE A 1 96 ? -2.887 7.283 -1.009 1.00 98.56 96 ILE A O 1
ATOM 695 N N . ALA A 1 97 ? -3.747 5.577 -2.177 1.00 98.56 97 ALA A N 1
ATOM 696 C CA . ALA A 1 97 ? -5.125 6.047 -2.145 1.00 98.56 97 ALA A CA 1
ATOM 697 C C . ALA A 1 97 ? -6.087 4.858 -2.109 1.00 98.56 97 ALA A C 1
ATOM 699 O O . ALA A 1 97 ? -5.815 3.819 -2.707 1.00 98.56 97 ALA A O 1
ATOM 700 N N . VAL A 1 98 ? -7.224 5.015 -1.433 1.00 98.75 98 VAL A N 1
ATOM 701 C CA . VAL A 1 98 ? -8.241 3.964 -1.311 1.00 98.75 98 VAL A CA 1
ATOM 702 C C . VAL A 1 98 ? -9.549 4.448 -1.907 1.00 98.75 98 VAL A C 1
ATOM 704 O O . VAL A 1 98 ? -10.032 5.509 -1.519 1.00 98.75 98 VAL A O 1
ATOM 707 N N . ASN A 1 99 ? -10.139 3.669 -2.814 1.00 98.56 99 ASN A N 1
ATOM 708 C CA . ASN A 1 99 ? -11.538 3.823 -3.191 1.00 98.56 99 ASN A CA 1
ATOM 709 C C . ASN A 1 99 ? -12.398 3.020 -2.191 1.00 98.56 99 ASN A C 1
ATOM 711 O O . ASN A 1 99 ? -12.396 1.787 -2.266 1.00 98.56 99 ASN A O 1
ATOM 715 N N . PRO A 1 100 ? -13.133 3.682 -1.274 1.00 98.19 100 PRO A N 1
ATOM 716 C CA . PRO A 1 100 ? -13.946 2.988 -0.281 1.00 98.19 100 PRO A CA 1
ATOM 717 C C . PRO A 1 100 ? -15.096 2.199 -0.921 1.00 98.19 100 PRO A C 1
ATOM 719 O O . PRO A 1 100 ? -15.300 1.052 -0.546 1.00 98.19 100 PRO A O 1
ATOM 722 N N . ASN A 1 101 ? -15.763 2.747 -1.948 1.00 98.31 101 ASN A N 1
ATOM 723 C CA . ASN A 1 101 ? -16.933 2.136 -2.599 1.00 98.31 101 ASN A CA 1
ATOM 724 C C . ASN A 1 101 ? -16.635 0.769 -3.228 1.00 98.31 101 ASN A C 1
ATOM 726 O O . ASN A 1 101 ? -17.513 -0.087 -3.306 1.00 98.31 101 ASN A O 1
ATOM 730 N N . THR A 1 102 ? -15.404 0.575 -3.699 1.00 98.25 102 THR A N 1
ATOM 731 C CA . THR A 1 102 ? -14.950 -0.679 -4.324 1.00 98.25 102 THR A CA 1
ATOM 732 C C . THR A 1 102 ? -13.973 -1.457 -3.448 1.00 98.25 102 THR A C 1
ATOM 734 O O . THR A 1 102 ? -13.472 -2.491 -3.878 1.00 98.25 102 THR A O 1
ATOM 737 N N . ASN A 1 103 ? -13.668 -0.956 -2.246 1.00 98.31 103 ASN A N 1
ATOM 738 C CA . ASN A 1 103 ? -12.613 -1.464 -1.369 1.00 98.31 103 ASN A CA 1
ATOM 739 C C . ASN A 1 103 ? -11.296 -1.760 -2.119 1.00 98.31 103 ASN A C 1
ATOM 741 O O . ASN A 1 103 ? -10.668 -2.795 -1.917 1.00 98.31 103 ASN A O 1
ATOM 745 N N . THR A 1 104 ? -10.908 -0.876 -3.042 1.00 98.75 104 THR A N 1
ATOM 746 C CA . THR A 1 104 ? -9.699 -1.041 -3.863 1.00 98.75 104 THR A CA 1
ATOM 747 C C . THR A 1 104 ? -8.641 -0.036 -3.435 1.00 98.75 104 THR A C 1
ATOM 749 O O . THR A 1 104 ? -8.920 1.161 -3.333 1.00 98.75 104 THR A O 1
ATOM 752 N N . VAL A 1 105 ? -7.417 -0.510 -3.219 1.00 98.81 105 VAL A N 1
ATOM 753 C CA . VAL A 1 105 ? -6.275 0.308 -2.805 1.00 98.81 105 VAL A CA 1
ATOM 754 C C . VAL A 1 105 ? -5.299 0.448 -3.968 1.00 98.81 105 VAL A C 1
ATOM 756 O O . VAL A 1 105 ? -4.972 -0.519 -4.649 1.00 98.81 105 VAL A O 1
ATOM 759 N N . TYR A 1 106 ? -4.830 1.667 -4.202 1.00 98.44 106 TYR A N 1
ATOM 760 C CA . TYR A 1 106 ? -3.900 2.012 -5.269 1.00 98.44 106 TYR A CA 1
ATOM 761 C C . TYR A 1 106 ? -2.611 2.530 -4.650 1.00 98.44 106 TYR A C 1
ATOM 763 O O . TYR A 1 106 ? -2.646 3.446 -3.830 1.00 98.44 106 TYR A O 1
ATOM 771 N N . VAL A 1 107 ? -1.476 1.974 -5.064 1.00 98.25 107 VAL A N 1
ATOM 772 C CA . VAL A 1 107 ? -0.151 2.340 -4.552 1.00 98.25 107 VAL A CA 1
ATOM 773 C C . VAL A 1 107 ? 0.720 2.796 -5.706 1.00 98.25 107 VAL A C 1
ATOM 775 O O . VAL A 1 107 ? 0.913 2.062 -6.673 1.00 98.25 107 VAL A O 1
ATOM 778 N N . ALA A 1 108 ? 1.276 3.999 -5.609 1.00 96.31 108 ALA A N 1
ATOM 779 C CA . ALA A 1 108 ? 2.262 4.475 -6.560 1.00 96.31 108 ALA A CA 1
ATOM 780 C C . ALA A 1 108 ? 3.568 3.723 -6.314 1.00 96.31 108 ALA A C 1
ATOM 782 O O . ALA A 1 108 ? 4.092 3.698 -5.201 1.00 96.31 108 ALA A O 1
ATOM 783 N N . THR A 1 109 ? 4.085 3.119 -7.374 1.00 93.81 109 THR A N 1
ATOM 784 C CA . THR A 1 109 ? 5.316 2.335 -7.383 1.00 93.81 109 THR A CA 1
ATOM 785 C C . THR A 1 109 ? 6.310 2.950 -8.357 1.00 93.81 109 THR A C 1
ATOM 787 O O . THR A 1 109 ? 5.947 3.452 -9.424 1.00 93.81 109 THR A O 1
ATOM 790 N N . ALA A 1 110 ? 7.586 2.921 -8.001 1.00 89.25 110 ALA A N 1
ATOM 791 C CA . ALA A 1 110 ? 8.660 3.448 -8.824 1.00 89.25 110 ALA A CA 1
ATOM 792 C C . ALA A 1 110 ? 9.878 2.522 -8.821 1.00 89.25 110 ALA A C 1
ATOM 794 O O . ALA A 1 110 ? 10.051 1.667 -7.947 1.00 89.25 110 ALA A O 1
ATOM 795 N N . ASN A 1 111 ? 10.759 2.742 -9.790 1.00 83.06 111 ASN A N 1
ATOM 796 C CA . ASN A 1 111 ? 12.119 2.236 -9.767 1.00 83.06 111 ASN A CA 1
ATOM 797 C C . ASN A 1 111 ? 13.079 3.406 -9.515 1.00 83.06 111 ASN A C 1
ATOM 799 O O . ASN A 1 111 ? 13.104 4.365 -10.281 1.00 83.06 111 ASN A O 1
ATOM 803 N N . SER A 1 112 ? 13.894 3.339 -8.461 1.00 72.06 112 SER A N 1
ATOM 804 C CA . SER A 1 112 ? 14.898 4.376 -8.173 1.00 72.06 112 SER A CA 1
ATOM 805 C C . SER A 1 112 ? 16.000 4.471 -9.236 1.00 72.06 112 SER A C 1
ATOM 807 O O . SER A 1 112 ? 16.648 5.504 -9.367 1.00 72.06 112 SER A O 1
ATOM 809 N N . SER A 1 113 ? 16.205 3.397 -9.996 1.00 75.81 113 SER A N 1
ATOM 810 C CA . SER A 1 113 ? 17.293 3.202 -10.956 1.00 75.81 113 SER A CA 1
ATOM 811 C C . SER A 1 113 ? 16.820 3.168 -12.414 1.00 75.81 113 SER A C 1
ATOM 813 O O . SER A 1 113 ? 17.628 2.939 -13.311 1.00 75.81 113 SER A O 1
ATOM 815 N N . SER A 1 114 ? 15.524 3.361 -12.680 1.00 73.88 114 SER A N 1
ATOM 816 C CA . SER A 1 114 ? 14.961 3.275 -14.030 1.00 73.88 114 SER A CA 1
ATOM 817 C C . SER A 1 114 ? 13.802 4.257 -14.212 1.00 73.88 114 SER A C 1
ATOM 819 O O . SER A 1 114 ? 13.030 4.466 -13.278 1.00 73.88 114 SER A O 1
ATOM 821 N N . PRO A 1 115 ? 13.615 4.835 -15.411 1.00 77.56 115 PRO A N 1
ATOM 822 C CA . PRO A 1 115 ? 12.481 5.702 -15.738 1.00 77.56 115 PRO A CA 1
ATOM 823 C C . PRO A 1 115 ? 11.141 4.945 -15.850 1.00 77.56 115 PRO A C 1
ATOM 825 O O . PRO A 1 115 ? 10.305 5.263 -16.691 1.00 77.56 115 PRO A O 1
ATOM 828 N N . VAL A 1 116 ? 10.913 3.923 -15.032 1.00 82.19 116 VAL A N 1
ATOM 829 C CA . VAL A 1 116 ? 9.678 3.142 -15.040 1.00 82.19 116 VAL A CA 1
ATOM 830 C C . VAL A 1 116 ? 9.003 3.297 -13.687 1.00 82.19 116 VAL A C 1
ATOM 832 O O . VAL A 1 116 ? 9.631 3.227 -12.630 1.00 82.19 116 VAL A O 1
ATOM 835 N N . GLY A 1 117 ? 7.705 3.539 -13.742 1.00 90.00 117 GLY A N 1
ATOM 836 C CA . GLY A 1 117 ? 6.818 3.700 -12.610 1.00 90.00 117 GLY A CA 1
ATOM 837 C C . GLY A 1 117 ? 5.439 3.164 -12.962 1.00 90.00 117 GLY A C 1
ATOM 838 O O . GLY A 1 117 ? 5.039 3.096 -14.132 1.00 90.00 117 GLY A O 1
ATOM 839 N N . GLY A 1 118 ? 4.719 2.745 -11.936 1.00 93.25 118 GLY A N 1
ATOM 840 C CA . GLY A 1 118 ? 3.424 2.114 -12.097 1.00 93.25 118 GLY A CA 1
ATOM 841 C C . GLY A 1 118 ? 2.546 2.270 -10.872 1.00 93.25 118 GLY A C 1
ATOM 842 O O . GLY A 1 118 ? 2.965 2.819 -9.858 1.00 93.25 118 GLY A O 1
ATOM 843 N N . ILE A 1 119 ? 1.330 1.760 -10.963 1.00 96.12 119 ILE A N 1
ATOM 844 C CA . ILE A 1 119 ? 0.370 1.690 -9.870 1.00 96.12 119 ILE A CA 1
ATOM 845 C C . ILE A 1 119 ? 0.133 0.220 -9.553 1.00 96.12 119 ILE A C 1
ATOM 847 O O . ILE A 1 119 ? -0.290 -0.520 -10.439 1.00 96.12 119 ILE A O 1
ATOM 851 N N . ALA A 1 120 ? 0.398 -0.202 -8.320 1.00 96.88 120 ALA A N 1
ATOM 852 C CA . ALA A 1 120 ? -0.078 -1.488 -7.827 1.00 96.88 120 ALA A CA 1
ATOM 853 C C . ALA A 1 120 ? -1.536 -1.333 -7.386 1.00 96.88 120 ALA A C 1
ATOM 855 O O . ALA A 1 120 ? -1.871 -0.385 -6.673 1.00 96.88 120 ALA A O 1
ATOM 856 N N . VAL A 1 121 ? -2.394 -2.247 -7.826 1.00 98.12 121 VAL A N 1
ATOM 857 C CA . VAL A 1 121 ? -3.803 -2.316 -7.435 1.00 98.12 121 VAL A CA 1
ATOM 858 C C . VAL A 1 121 ? -3.954 -3.470 -6.464 1.00 98.12 121 VAL A C 1
ATOM 860 O O . VAL A 1 121 ? -3.535 -4.585 -6.764 1.00 98.12 121 VAL A O 1
ATOM 863 N N . ILE A 1 122 ? -4.527 -3.198 -5.302 1.00 98.75 122 ILE A N 1
ATOM 864 C CA . ILE A 1 122 ? -4.720 -4.153 -4.219 1.00 98.75 122 ILE A CA 1
ATOM 865 C C . ILE A 1 122 ? -6.218 -4.284 -3.969 1.00 98.75 122 ILE A C 1
ATOM 867 O O . ILE A 1 122 ? -6.929 -3.288 -3.810 1.00 98.75 122 ILE A O 1
ATOM 871 N N . ASP A 1 123 ? -6.689 -5.522 -3.919 1.00 98.56 123 ASP A N 1
ATOM 872 C CA . ASP A 1 123 ? -8.029 -5.848 -3.450 1.00 98.56 123 ASP A CA 1
ATOM 873 C C . ASP A 1 123 ? -8.044 -5.769 -1.916 1.00 98.56 123 ASP A C 1
ATOM 875 O O . ASP A 1 123 ? -7.330 -6.508 -1.241 1.00 98.56 123 ASP A O 1
ATOM 879 N N . GLY A 1 124 ? -8.834 -4.855 -1.353 1.00 97.81 124 GLY A N 1
ATOM 880 C CA . GLY A 1 124 ? -8.879 -4.607 0.088 1.00 97.81 124 GLY A CA 1
ATOM 881 C C . GLY A 1 124 ? -9.655 -5.652 0.893 1.00 97.81 124 GLY A C 1
ATOM 882 O O . GLY A 1 124 ? -9.711 -5.536 2.115 1.00 97.81 124 GLY A O 1
ATOM 883 N N . VAL A 1 125 ? -10.298 -6.638 0.253 1.00 97.38 125 VAL A N 1
ATOM 884 C CA . VAL A 1 125 ? -10.936 -7.779 0.937 1.00 97.38 125 VAL A CA 1
ATOM 885 C C . VAL A 1 125 ? -9.911 -8.886 1.147 1.00 97.38 125 VAL A C 1
AT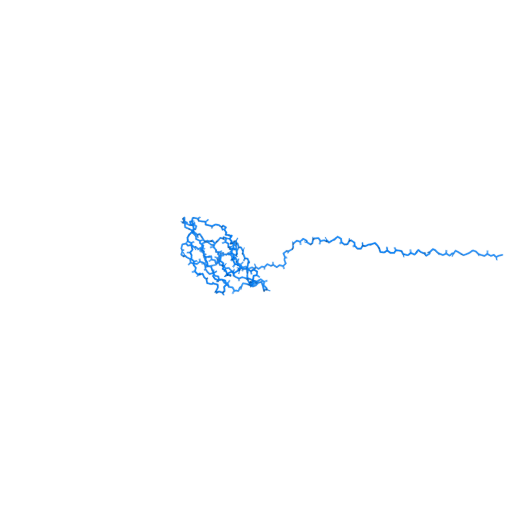OM 887 O O . VAL A 1 125 ? -9.835 -9.483 2.217 1.00 97.38 125 VAL A O 1
ATOM 890 N N . THR A 1 126 ? -9.127 -9.166 0.111 1.00 98.06 126 THR A N 1
ATOM 891 C CA . THR A 1 126 ? -8.163 -10.273 0.094 1.00 98.06 126 THR A CA 1
ATOM 892 C C . THR A 1 126 ? -6.744 -9.843 0.449 1.00 98.06 126 THR A C 1
ATOM 894 O O . THR A 1 126 ? -5.902 -10.700 0.707 1.00 98.06 126 THR A O 1
ATOM 897 N N . ASN A 1 127 ? -6.472 -8.534 0.459 1.00 97.81 127 ASN A N 1
ATOM 898 C CA . ASN A 1 127 ? -5.140 -7.938 0.577 1.00 97.81 127 ASN A CA 1
ATOM 899 C C . ASN A 1 127 ? -4.157 -8.421 -0.506 1.00 97.81 127 ASN A C 1
ATOM 901 O O . ASN A 1 127 ? -2.941 -8.356 -0.330 1.00 97.81 127 ASN A O 1
ATOM 905 N N . ALA A 1 128 ? -4.674 -8.902 -1.639 1.00 97.69 128 ALA A N 1
ATOM 906 C CA . ALA A 1 128 ? -3.867 -9.366 -2.756 1.00 97.69 128 ALA A CA 1
ATOM 907 C C . ALA A 1 128 ? -3.607 -8.229 -3.748 1.00 97.69 128 ALA A C 1
ATOM 909 O O . ALA A 1 128 ? -4.514 -7.469 -4.092 1.00 97.69 128 ALA A O 1
ATOM 910 N N . VAL A 1 129 ? -2.381 -8.151 -4.270 1.00 97.62 129 VAL A N 1
ATOM 911 C CA . VAL A 1 129 ? -2.084 -7.309 -5.434 1.00 97.62 129 VAL A CA 1
ATOM 912 C C . VAL A 1 129 ? -2.699 -7.965 -6.672 1.00 97.62 129 VAL A C 1
ATOM 914 O O . VAL A 1 129 ? -2.314 -9.068 -7.056 1.00 97.62 129 VAL A O 1
ATOM 917 N N . THR A 1 130 ? -3.664 -7.299 -7.300 1.00 97.56 130 THR A N 1
ATOM 918 C CA . THR A 1 130 ? -4.431 -7.827 -8.437 1.00 97.56 130 THR A CA 1
ATOM 919 C C . THR A 1 130 ? -3.923 -7.333 -9.785 1.00 97.56 130 THR A C 1
ATOM 921 O O . THR A 1 130 ? -4.138 -7.998 -10.799 1.00 97.56 130 THR A O 1
ATOM 924 N N . ALA A 1 131 ? -3.240 -6.186 -9.825 1.00 96.00 131 ALA A N 1
ATOM 925 C CA . ALA A 1 131 ? -2.694 -5.639 -11.060 1.00 96.00 131 ALA A CA 1
ATOM 926 C C . ALA A 1 131 ? -1.522 -4.683 -10.824 1.00 96.00 131 ALA A C 1
ATOM 928 O O . ALA A 1 131 ? -1.382 -4.081 -9.761 1.00 96.00 131 ALA A O 1
ATOM 929 N N . TYR A 1 132 ? -0.736 -4.488 -11.884 1.00 93.81 132 TYR A N 1
ATOM 930 C CA . TYR A 1 132 ? 0.241 -3.412 -12.003 1.00 93.81 132 TYR A CA 1
ATOM 931 C C . TYR A 1 132 ? -0.025 -2.622 -13.286 1.00 93.81 132 TYR A C 1
ATOM 933 O O . TYR A 1 132 ? -0.071 -3.193 -14.374 1.00 93.81 132 TYR A O 1
ATOM 941 N N . ILE A 1 133 ? -0.199 -1.308 -13.161 1.00 93.75 133 ILE A N 1
ATOM 942 C CA . ILE A 1 133 ? -0.515 -0.403 -14.272 1.00 93.75 133 ILE A CA 1
ATOM 943 C C . ILE A 1 133 ? 0.685 0.504 -14.522 1.00 93.75 133 ILE A C 1
ATOM 945 O O . ILE A 1 133 ? 1.042 1.292 -13.656 1.00 93.75 133 ILE A O 1
ATOM 949 N N . THR A 1 134 ? 1.308 0.445 -15.696 1.00 92.25 134 THR A N 1
ATOM 950 C CA . THR A 1 134 ? 2.416 1.352 -16.043 1.00 92.25 134 THR A CA 1
ATOM 951 C C . THR A 1 134 ? 1.896 2.757 -16.346 1.00 92.25 134 THR A C 1
ATOM 953 O O . THR A 1 134 ? 0.994 2.914 -17.165 1.00 92.25 134 THR A O 1
ATOM 956 N N . VAL A 1 135 ? 2.483 3.785 -15.721 1.00 91.12 135 VAL A N 1
ATOM 957 C CA . VAL A 1 135 ? 2.030 5.190 -15.866 1.00 91.12 135 VAL A CA 1
ATOM 958 C C . VAL A 1 135 ? 3.144 6.174 -16.241 1.00 91.12 135 VAL A C 1
ATOM 960 O O . VAL A 1 135 ? 2.905 7.374 -16.335 1.00 91.12 135 VAL A O 1
ATOM 963 N N . GLY A 1 136 ? 4.360 5.682 -16.487 1.00 87.31 136 GLY A N 1
ATOM 964 C CA . GLY A 1 136 ? 5.523 6.509 -16.817 1.00 87.31 136 GLY A CA 1
ATOM 965 C C . GLY A 1 136 ? 6.459 6.699 -15.626 1.00 87.31 136 GLY A C 1
ATOM 966 O O . GLY A 1 136 ? 6.481 5.880 -14.714 1.00 87.31 136 GLY A O 1
ATOM 967 N N . GLN A 1 137 ? 7.288 7.741 -15.647 1.00 88.81 137 GLN A N 1
ATOM 968 C CA . GLN A 1 137 ? 8.380 7.874 -14.679 1.00 88.81 137 GLN A CA 1
ATOM 969 C C . GLN A 1 137 ? 7.880 8.347 -13.306 1.00 88.81 137 GLN A C 1
ATOM 971 O O . GLN A 1 137 ? 7.188 9.356 -13.221 1.00 88.81 137 GLN A O 1
ATOM 976 N N . ASN A 1 138 ? 8.318 7.670 -12.236 1.00 86.88 138 ASN A N 1
ATOM 977 C CA . ASN A 1 138 ? 8.241 8.138 -10.843 1.00 86.88 138 ASN A CA 1
ATOM 978 C C . ASN A 1 138 ? 6.887 8.756 -10.409 1.00 86.88 138 ASN A C 1
ATOM 980 O O . ASN A 1 138 ? 6.865 9.909 -9.970 1.00 86.88 138 ASN A O 1
ATOM 984 N N . PRO A 1 139 ? 5.759 8.020 -10.473 1.00 91.50 139 PRO A N 1
ATOM 985 C CA . PRO A 1 139 ? 4.507 8.509 -9.904 1.00 91.50 139 PRO A CA 1
ATOM 986 C C . PRO A 1 139 ? 4.672 8.750 -8.397 1.00 91.50 139 PRO A C 1
ATOM 988 O O . PRO A 1 139 ? 5.250 7.923 -7.688 1.00 91.50 139 PRO A O 1
ATOM 991 N N . TRP A 1 140 ? 4.172 9.893 -7.915 1.00 91.00 140 TRP A N 1
ATOM 992 C CA . TRP A 1 140 ? 4.290 10.297 -6.510 1.00 91.00 140 TRP A CA 1
ATOM 993 C C . TRP A 1 140 ? 2.965 10.255 -5.766 1.00 91.00 140 TRP A C 1
ATOM 995 O O . TRP A 1 140 ? 2.799 9.434 -4.869 1.00 91.00 140 TRP A O 1
ATOM 1005 N N . GLY A 1 141 ? 2.048 11.152 -6.123 1.00 91.38 141 GLY A N 1
ATOM 1006 C CA . GLY A 1 141 ? 0.745 11.275 -5.483 1.00 91.38 141 GLY A CA 1
ATOM 1007 C C . GLY A 1 141 ? -0.314 10.452 -6.198 1.00 91.38 141 GLY A C 1
ATOM 1008 O O . GLY A 1 141 ? -0.261 10.289 -7.417 1.00 91.38 141 GLY A O 1
ATOM 1009 N N . LEU A 1 142 ? -1.294 9.982 -5.431 1.00 95.25 142 LEU A N 1
ATOM 1010 C CA . LEU A 1 142 ? -2.502 9.352 -5.943 1.00 95.25 142 LEU A CA 1
ATOM 1011 C C . LEU A 1 142 ? -3.728 10.008 -5.330 1.00 95.25 142 LEU A C 1
ATOM 1013 O O . LEU A 1 142 ? -3.712 10.445 -4.183 1.00 95.25 142 LEU A O 1
ATOM 1017 N N . ALA A 1 143 ? -4.794 10.041 -6.114 1.00 96.31 143 ALA A N 1
ATOM 1018 C CA . ALA A 1 143 ? -6.131 10.368 -5.667 1.00 96.31 143 ALA A CA 1
ATOM 1019 C C . ALA A 1 143 ? -7.100 9.438 -6.393 1.00 96.31 143 ALA A C 1
ATOM 1021 O O . ALA A 1 143 ? -6.834 8.996 -7.513 1.00 96.31 143 ALA A O 1
ATOM 1022 N N . VAL A 1 144 ? -8.226 9.154 -5.753 1.00 96.88 144 VAL A N 1
ATOM 1023 C CA . VAL A 1 144 ? -9.322 8.396 -6.353 1.00 96.88 144 VAL A CA 1
ATOM 1024 C C . VAL A 1 144 ? -10.561 9.275 -6.413 1.00 96.88 144 VAL A C 1
ATOM 1026 O O . VAL A 1 144 ? -10.746 10.158 -5.577 1.00 96.88 144 VAL A O 1
ATOM 1029 N N . ASN A 1 145 ? -11.413 9.011 -7.396 1.00 96.12 145 ASN A N 1
ATOM 1030 C CA . ASN A 1 145 ? -12.794 9.469 -7.399 1.00 96.12 145 ASN A CA 1
ATOM 1031 C C . ASN A 1 145 ? -13.666 8.255 -7.022 1.00 96.12 145 ASN A C 1
ATOM 1033 O O . ASN A 1 145 ? -13.744 7.342 -7.849 1.00 96.12 145 ASN A O 1
ATOM 1037 N N . PRO A 1 146 ? -14.182 8.172 -5.777 1.00 89.69 146 PRO A N 1
ATOM 1038 C CA . PRO A 1 146 ? -14.896 7.000 -5.269 1.00 89.69 146 PRO A CA 1
ATOM 1039 C C . PRO A 1 146 ? -16.160 6.627 -6.039 1.00 89.69 146 PRO A C 1
ATOM 1041 O O . PRO A 1 146 ? -16.954 7.532 -6.374 1.00 89.69 146 PRO A O 1
#

pLDDT: mean 84.58, std 19.13, range [37.88, 98.81]

Foldseek 3Di:
DDDDDDDDDDDDDDDDDDDPPPPPPPDDDDPDDQDPDPKAWAEWEAQPLQQWIWTWIADVPVDPQWIWIFIARNVVSDGPDTQTPDPPQWRDWAEKYADNVQRKIWTWTAGPPDQWIWIFIARNVVRYGPDTGTDTGDDHYDDDDD

Secondary structure (DSSP, 8-state):
-------------------------PPP--------TT-EEEEEEEETTTTEEEEEEE-SSS-TT-EEEEEEETTTTEEEEEEE---TT--EEEEEEEETTTTEEEEEEE-TTSS-EEEEEEETTTTEEEEEEEEES---------

Sequence (146 aa):
MKSLTSVAVALTTVALVASLVLTASAEPQVIDTITLGEDIPYNVAANPQTNLVYVTARDVDAGAGVYYVAVIDSSTNNVTATIPIENGTLSHVRGIAVNPNTNTVYVATANSSSPVGGIAVIDGVTNAVTAYITVGQNPWGLAVNP

Radius of gyration: 29.26 Å; chains: 1; bounding box: 51×63×98 Å